Protein AF-A0A2E8E091-F1 (afdb_monomer_lite)

Secondary structure (DSSP, 8-state):
----SSSSHHHHHHHHHHHHHHHHHHHTTT-HHHHHHHTTS-HHHHHHHHHHHT--SGGG------

Radius of gyration: 15.16 Å; chains: 1; bounding box: 20×33×55 Å

Structure (mmCIF, N/CA/C/O backbone):
data_AF-A0A2E8E091-F1
#
_entry.id   AF-A0A2E8E091-F1
#
loop_
_atom_site.group_PDB
_atom_site.id
_atom_site.type_symbol
_atom_site.label_atom_id
_atom_site.label_alt_id
_atom_site.label_comp_id
_atom_site.label_asym_id
_atom_site.label_entity_id
_atom_site.label_seq_id
_atom_site.pdbx_PDB_ins_code
_atom_site.Cartn_x
_atom_site.Cartn_y
_atom_site.Cartn_z
_atom_site.occupancy
_atom_site.B_iso_or_equiv
_atom_site.auth_seq_id
_atom_site.auth_comp_id
_atom_site.auth_asym_id
_atom_site.auth_atom_id
_atom_site.pdbx_PDB_model_num
ATOM 1 N N . GLY A 1 1 ? -7.617 12.533 38.607 1.00 42.66 1 GLY A N 1
ATOM 2 C CA . GLY A 1 1 ? -6.717 12.052 37.545 1.00 42.66 1 GLY A CA 1
ATOM 3 C C . GLY A 1 1 ? -7.426 12.215 36.226 1.00 42.66 1 GLY A C 1
ATOM 4 O O . GLY A 1 1 ? -8.459 11.594 36.040 1.00 42.66 1 GLY A O 1
ATOM 5 N N . GLN A 1 2 ? -6.956 13.122 35.376 1.00 47.81 2 GLN A N 1
ATOM 6 C CA . GLN A 1 2 ? -7.564 13.413 34.077 1.00 47.81 2 GLN A CA 1
ATOM 7 C C . GLN A 1 2 ? -6.571 12.951 33.012 1.00 47.81 2 GLN A C 1
ATOM 9 O O . GLN A 1 2 ? -5.480 13.503 32.909 1.00 47.81 2 GLN A O 1
ATOM 14 N N . GLY A 1 3 ? -6.911 11.888 32.286 1.00 51.59 3 GLY A N 1
ATOM 15 C CA . GLY A 1 3 ? -6.021 11.291 31.295 1.00 51.59 3 GLY A CA 1
ATOM 16 C C . GLY A 1 3 ? -6.614 10.034 30.674 1.00 51.59 3 GLY A C 1
ATOM 17 O O . GLY A 1 3 ? -6.034 8.967 30.814 1.00 51.59 3 GLY A O 1
ATOM 18 N N . HIS A 1 4 ? -7.784 10.123 30.029 1.00 58.00 4 HIS A N 1
ATOM 19 C CA . HIS A 1 4 ? -8.356 8.958 29.339 1.00 58.00 4 HIS A CA 1
ATOM 20 C C . HIS A 1 4 ? -9.251 9.341 28.150 1.00 58.00 4 HIS A C 1
ATOM 22 O O . HIS A 1 4 ? -10.439 9.076 28.147 1.00 58.00 4 HIS A O 1
ATOM 28 N N . PHE A 1 5 ? -8.686 10.013 27.139 1.00 51.72 5 PHE A N 1
ATOM 29 C CA . PHE A 1 5 ? -9.396 10.307 25.873 1.00 51.72 5 PHE A CA 1
ATOM 30 C C . PHE A 1 5 ? -8.513 10.196 24.616 1.00 51.72 5 PHE A C 1
ATOM 32 O O . PHE A 1 5 ? -8.852 10.725 23.561 1.00 51.72 5 PHE A O 1
ATOM 39 N N . GLN A 1 6 ? -7.364 9.518 24.702 1.00 55.47 6 GLN A N 1
ATOM 40 C CA . GLN A 1 6 ? -6.462 9.338 23.552 1.00 55.47 6 GLN A CA 1
ATOM 41 C C . GLN A 1 6 ? -6.357 7.882 23.066 1.00 55.47 6 GLN A C 1
ATOM 43 O O . GLN A 1 6 ? -5.680 7.632 22.074 1.00 55.47 6 GLN A O 1
ATOM 48 N N . GLN A 1 7 ? -7.034 6.919 23.707 1.00 49.97 7 GLN A N 1
ATOM 49 C CA . GLN A 1 7 ? -6.844 5.493 23.400 1.00 49.97 7 GLN A CA 1
ATOM 50 C C . GLN A 1 7 ? -7.743 4.942 22.275 1.00 49.97 7 GLN A C 1
ATOM 52 O O . GLN A 1 7 ? -7.372 3.945 21.665 1.00 49.97 7 GLN A O 1
ATOM 57 N N . ASP A 1 8 ? -8.840 5.614 21.903 1.00 50.75 8 ASP A N 1
ATOM 58 C CA . ASP A 1 8 ? -9.792 5.074 20.908 1.00 50.75 8 ASP A CA 1
ATOM 59 C C . ASP A 1 8 ? -9.561 5.524 19.456 1.00 50.75 8 ASP A C 1
ATOM 61 O O . ASP A 1 8 ? -10.082 4.917 18.520 1.00 50.75 8 ASP A O 1
ATOM 65 N N . LYS A 1 9 ? -8.753 6.565 19.216 1.00 51.03 9 LYS A N 1
ATOM 66 C CA . LYS A 1 9 ? -8.535 7.074 17.845 1.00 51.03 9 LYS A CA 1
ATOM 67 C C . LYS A 1 9 ? -7.535 6.247 17.034 1.00 51.03 9 LYS A C 1
ATOM 69 O O . LYS A 1 9 ? -7.589 6.255 15.807 1.00 51.03 9 LYS A O 1
ATOM 74 N N . HIS A 1 10 ? -6.642 5.519 17.700 1.00 53.00 10 HIS A N 1
ATOM 75 C CA . HIS A 1 10 ? -5.557 4.798 17.033 1.00 53.00 10 HIS A CA 1
ATOM 76 C C . HIS A 1 10 ? -6.041 3.518 16.329 1.00 53.00 10 HIS A C 1
ATOM 78 O O . HIS A 1 10 ? -5.548 3.158 15.262 1.00 53.00 10 HIS A O 1
ATOM 84 N N . THR A 1 11 ? -7.066 2.864 16.880 1.00 58.66 11 THR A N 1
ATOM 85 C CA . THR A 1 11 ? -7.610 1.606 16.345 1.00 58.66 11 THR A CA 1
ATOM 86 C C . THR A 1 11 ? -8.319 1.801 15.006 1.00 58.66 11 THR A C 1
ATOM 88 O O .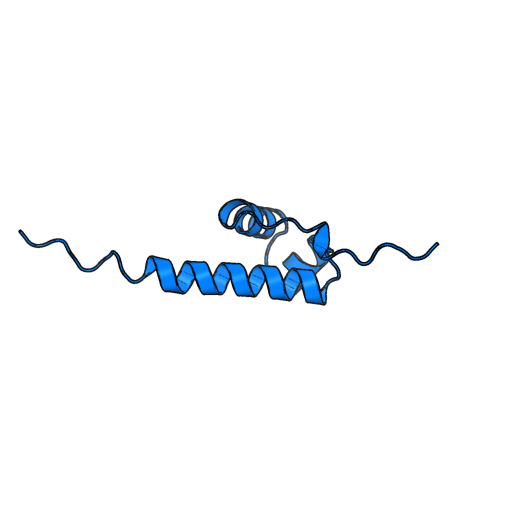 THR A 1 11 ? -8.199 0.967 14.108 1.00 58.66 11 THR A O 1
ATOM 91 N N . VAL A 1 12 ? -9.040 2.914 14.852 1.00 63.00 12 VAL A N 1
ATOM 92 C CA . VAL A 1 12 ? -9.805 3.200 13.633 1.00 63.00 12 VAL A CA 1
ATOM 93 C C . VAL A 1 12 ? -8.860 3.504 12.469 1.00 63.00 12 VAL A C 1
ATOM 95 O O . VAL A 1 12 ? -8.991 2.895 11.411 1.00 63.00 12 VAL A O 1
ATOM 98 N N . ILE A 1 13 ? -7.860 4.365 12.686 1.00 70.25 13 ILE A N 1
ATOM 99 C CA . ILE A 1 13 ? -6.874 4.742 11.660 1.00 70.25 13 ILE A CA 1
ATOM 100 C C . ILE A 1 13 ? -6.062 3.520 11.212 1.00 70.25 13 ILE A C 1
ATOM 102 O O . ILE A 1 13 ? -5.975 3.258 10.015 1.00 70.25 13 ILE A O 1
ATOM 106 N N . SER A 1 14 ? -5.588 2.700 12.158 1.00 75.12 14 SER A N 1
ATOM 107 C CA . SER A 1 14 ? -4.776 1.521 11.833 1.00 75.12 14 SER A CA 1
ATOM 108 C C . SER A 1 14 ? -5.515 0.503 10.955 1.00 75.12 14 SER A C 1
ATOM 110 O O . SER A 1 14 ? -4.921 -0.139 10.085 1.00 75.12 14 SER A O 1
ATOM 112 N N . ARG A 1 15 ? -6.836 0.363 11.145 1.00 80.81 15 ARG A N 1
ATOM 113 C CA . ARG A 1 15 ? -7.659 -0.524 10.316 1.00 80.81 15 ARG A CA 1
ATOM 114 C C . ARG A 1 15 ? -7.823 0.017 8.895 1.00 80.81 15 ARG A C 1
ATOM 116 O O . ARG A 1 15 ? -7.750 -0.773 7.958 1.00 80.81 15 ARG A O 1
ATOM 123 N N . PHE A 1 16 ? -8.010 1.328 8.740 1.00 85.62 16 PHE A N 1
ATOM 124 C CA . PHE A 1 16 ? -8.102 1.967 7.425 1.00 85.62 16 PHE A CA 1
ATOM 125 C C . PHE A 1 16 ? -6.791 1.872 6.648 1.00 85.62 16 PHE A C 1
ATOM 127 O O . PHE A 1 16 ? -6.815 1.526 5.472 1.00 85.62 16 PHE A O 1
ATOM 134 N N . GLU A 1 17 ? -5.651 2.113 7.296 1.00 89.25 17 GLU A N 1
ATOM 135 C CA . GLU A 1 17 ? -4.338 1.995 6.653 1.00 89.25 17 GLU A CA 1
ATOM 136 C C . GLU A 1 17 ? -4.081 0.567 6.153 1.00 89.25 17 GLU A C 1
ATOM 138 O O . GLU A 1 17 ? -3.646 0.370 5.017 1.00 89.25 17 GLU A O 1
ATOM 143 N N . ARG A 1 18 ? -4.413 -0.444 6.968 1.00 90.81 18 ARG A N 1
ATOM 144 C CA . ARG A 1 18 ? -4.278 -1.853 6.578 1.00 90.81 18 ARG A CA 1
ATOM 145 C C . ARG A 1 18 ? -5.176 -2.221 5.397 1.00 90.81 18 ARG A C 1
ATOM 147 O O . ARG A 1 18 ? -4.703 -2.881 4.476 1.00 90.81 18 ARG A O 1
ATOM 154 N N . ASP A 1 19 ? -6.448 -1.827 5.436 1.00 92.06 19 ASP A N 1
ATOM 155 C CA . ASP A 1 19 ? -7.408 -2.097 4.355 1.00 92.06 19 ASP A CA 1
ATOM 156 C C . ASP A 1 19 ? -6.986 -1.408 3.052 1.00 92.06 19 ASP A C 1
ATOM 158 O O . ASP A 1 19 ? -7.007 -2.007 1.978 1.00 92.06 19 ASP A O 1
ATOM 162 N N . TYR A 1 20 ? -6.489 -0.177 3.168 1.00 91.69 20 TYR A N 1
ATOM 163 C CA . TYR A 1 20 ? -5.967 0.578 2.043 1.00 91.69 20 TYR A CA 1
ATOM 164 C C . TYR A 1 20 ? -4.772 -0.122 1.389 1.00 91.69 20 TYR A C 1
ATOM 166 O O . TYR A 1 20 ? -4.788 -0.361 0.184 1.00 91.69 20 TYR A O 1
ATOM 174 N N . VAL A 1 21 ? -3.755 -0.510 2.165 1.00 93.25 21 VAL A N 1
ATOM 175 C CA . VAL A 1 21 ? -2.583 -1.221 1.629 1.00 93.25 21 VAL A CA 1
ATOM 176 C C . VAL A 1 21 ? -2.979 -2.560 0.994 1.00 93.25 21 VAL A C 1
ATOM 178 O O . VAL A 1 21 ? -2.490 -2.872 -0.091 1.00 93.25 21 VAL A O 1
ATOM 181 N N . ASP A 1 22 ? -3.885 -3.325 1.616 1.00 94.38 22 ASP A N 1
ATOM 182 C CA . ASP A 1 22 ? -4.401 -4.589 1.061 1.00 94.38 22 ASP A CA 1
ATOM 183 C C . ASP A 1 22 ? -5.094 -4.372 -0.291 1.00 94.38 22 ASP A C 1
ATOM 185 O O . ASP A 1 22 ? -4.769 -5.052 -1.267 1.00 94.38 22 ASP A O 1
ATOM 189 N N . ARG A 1 23 ? -5.982 -3.375 -0.384 1.00 94.75 23 ARG A N 1
ATOM 190 C CA . ARG A 1 23 ? -6.674 -3.032 -1.630 1.00 94.75 23 ARG A CA 1
ATOM 191 C C . ARG A 1 23 ? -5.695 -2.660 -2.737 1.00 94.75 23 ARG A C 1
ATOM 193 O O . ARG A 1 23 ? -5.843 -3.148 -3.854 1.00 94.75 23 ARG A O 1
ATOM 200 N N . MET A 1 24 ? -4.698 -1.832 -2.432 1.00 95.75 24 MET A N 1
ATOM 201 C CA . MET A 1 24 ? -3.719 -1.394 -3.428 1.00 95.75 24 MET A CA 1
ATOM 202 C C . MET A 1 24 ? -2.855 -2.551 -3.916 1.00 95.75 24 MET A C 1
ATOM 204 O O . MET A 1 24 ? -2.618 -2.660 -5.111 1.00 95.75 24 MET A O 1
ATOM 208 N N . LEU A 1 25 ? -2.427 -3.450 -3.025 1.00 95.31 25 LEU A N 1
ATOM 209 C CA . LEU A 1 25 ? -1.657 -4.627 -3.425 1.00 95.31 25 LEU A CA 1
ATOM 210 C C . LEU A 1 25 ? -2.486 -5.609 -4.260 1.00 95.31 25 LEU A C 1
ATOM 212 O O . LEU A 1 25 ? -1.939 -6.201 -5.182 1.00 95.31 25 LEU A O 1
ATOM 216 N N . ARG A 1 26 ? -3.788 -5.772 -3.985 1.00 94.31 26 ARG A N 1
ATOM 217 C CA . ARG A 1 26 ? -4.685 -6.590 -4.826 1.00 94.31 26 ARG A CA 1
ATOM 218 C C . ARG A 1 26 ? -4.854 -6.002 -6.219 1.00 94.31 26 ARG A C 1
ATOM 220 O O . ARG A 1 26 ? -4.735 -6.721 -7.202 1.00 94.31 26 ARG A O 1
ATOM 227 N N . ASP A 1 27 ? -5.119 -4.704 -6.288 1.00 94.81 27 ASP A N 1
ATOM 228 C CA . ASP A 1 27 ? -5.401 -3.979 -7.530 1.00 94.81 27 ASP A CA 1
ATOM 229 C C . ASP A 1 27 ? -4.172 -3.858 -8.449 1.00 94.81 27 ASP A C 1
ATOM 231 O O . ASP A 1 27 ? -4.301 -3.644 -9.655 1.00 94.81 27 ASP A O 1
ATOM 235 N N . THR A 1 28 ? -2.972 -4.005 -7.881 1.00 95.00 28 THR A N 1
ATOM 236 C CA . THR A 1 28 ? -1.703 -3.984 -8.618 1.00 95.00 28 THR A CA 1
ATOM 237 C C . THR A 1 28 ? -0.991 -5.328 -8.646 1.00 95.00 28 THR A C 1
ATOM 239 O O . THR A 1 28 ? 0.190 -5.372 -8.998 1.00 95.00 28 THR A O 1
ATOM 242 N N . GLU A 1 29 ? -1.667 -6.412 -8.260 1.00 94.62 29 GLU A N 1
ATOM 243 C CA . GLU A 1 29 ? -1.120 -7.771 -8.333 1.00 94.62 29 GLU A CA 1
ATOM 244 C C . GLU A 1 29 ? 0.235 -7.892 -7.602 1.00 94.62 29 GLU A C 1
ATOM 246 O O . GLU A 1 29 ? 1.216 -8.453 -8.090 1.00 94.62 29 GLU A O 1
ATOM 251 N N . GLY A 1 30 ? 0.336 -7.270 -6.425 1.00 93.56 30 GLY A N 1
ATOM 252 C CA . GLY A 1 30 ? 1.543 -7.253 -5.602 1.00 93.56 30 GLY A CA 1
ATOM 253 C C . GLY A 1 30 ? 2.680 -6.376 -6.143 1.00 93.56 30 GLY A C 1
ATOM 254 O O . GLY A 1 30 ? 3.799 -6.419 -5.610 1.00 93.56 30 GLY A O 1
ATOM 255 N N . ASN A 1 31 ? 2.434 -5.554 -7.169 1.00 95.00 31 ASN A N 1
ATOM 256 C CA . ASN A 1 31 ? 3.387 -4.553 -7.634 1.00 95.00 31 ASN A CA 1
ATOM 257 C C . ASN A 1 31 ? 3.394 -3.347 -6.687 1.00 95.00 31 ASN A C 1
ATOM 259 O O . ASN A 1 31 ? 2.595 -2.417 -6.802 1.00 95.00 31 ASN A O 1
ATOM 263 N N . VAL A 1 32 ? 4.351 -3.350 -5.759 1.00 94.38 32 VAL A N 1
ATOM 264 C CA . VAL A 1 32 ? 4.519 -2.298 -4.743 1.00 94.38 32 VAL A CA 1
ATOM 265 C C . VAL A 1 32 ? 4.837 -0.930 -5.359 1.00 94.38 32 VAL A C 1
ATOM 267 O O . VAL A 1 32 ? 4.453 0.099 -4.810 1.00 94.38 32 VAL A O 1
ATOM 270 N N . ALA A 1 33 ? 5.539 -0.891 -6.497 1.00 94.88 33 ALA A N 1
ATOM 271 C CA . ALA A 1 33 ? 5.864 0.372 -7.157 1.00 94.88 33 ALA A CA 1
ATOM 272 C C . ALA A 1 33 ? 4.611 1.039 -7.734 1.00 94.88 33 ALA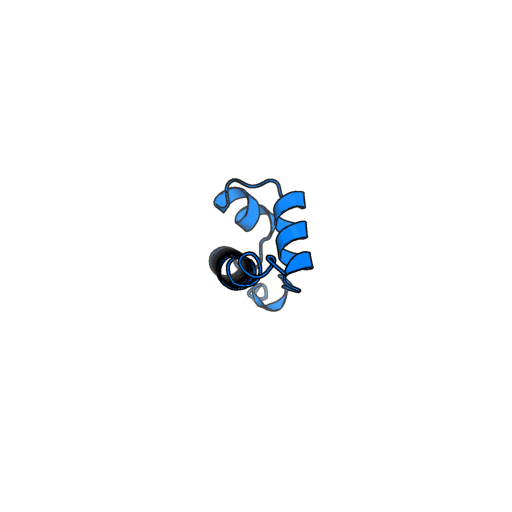 A C 1
ATOM 274 O O . ALA A 1 33 ? 4.417 2.240 -7.553 1.00 94.88 33 ALA A O 1
ATOM 275 N N . GLU A 1 34 ? 3.759 0.244 -8.378 1.00 95.94 34 GLU A N 1
ATOM 276 C CA . GLU A 1 34 ? 2.478 0.707 -8.906 1.00 95.94 34 GLU A CA 1
ATOM 277 C C . GLU A 1 34 ? 1.484 1.019 -7.781 1.00 95.94 34 GLU A C 1
ATOM 279 O O . GLU A 1 34 ? 0.812 2.046 -7.832 1.00 95.94 34 GLU A O 1
ATOM 284 N N . ALA A 1 35 ? 1.454 0.213 -6.713 1.00 96.19 35 ALA A N 1
ATOM 285 C CA . ALA A 1 35 ? 0.607 0.462 -5.545 1.00 96.19 35 ALA A CA 1
ATOM 286 C C . ALA A 1 35 ? 0.932 1.814 -4.897 1.00 96.19 35 ALA A C 1
ATOM 288 O O . ALA A 1 35 ? 0.030 2.600 -4.620 1.00 96.19 35 ALA A O 1
ATOM 289 N N . ALA A 1 36 ? 2.220 2.125 -4.719 1.00 95.62 36 ALA A N 1
ATOM 290 C CA . ALA A 1 36 ? 2.661 3.412 -4.188 1.00 95.62 36 ALA A CA 1
ATOM 291 C C . ALA A 1 36 ? 2.274 4.580 -5.112 1.00 95.62 36 ALA A C 1
ATOM 293 O O . ALA A 1 36 ? 1.740 5.584 -4.643 1.00 95.62 36 ALA A O 1
ATOM 294 N N . ARG A 1 37 ? 2.458 4.426 -6.433 1.00 95.88 37 ARG A N 1
ATOM 295 C CA . ARG A 1 37 ? 2.055 5.438 -7.424 1.00 95.88 37 ARG A CA 1
ATOM 296 C C . ARG A 1 37 ? 0.555 5.707 -7.401 1.00 95.88 37 ARG A C 1
ATOM 298 O O . ARG A 1 37 ? 0.163 6.865 -7.301 1.00 95.88 37 ARG A O 1
ATOM 305 N N . ARG A 1 38 ? -0.278 4.660 -7.440 1.00 95.12 38 ARG A N 1
ATOM 306 C CA . ARG A 1 38 ? -1.741 4.795 -7.329 1.00 95.12 38 ARG A CA 1
ATOM 307 C C . ARG A 1 38 ? -2.152 5.378 -5.980 1.00 95.12 38 ARG A C 1
ATOM 309 O O . ARG A 1 38 ? -3.170 6.055 -5.897 1.00 95.12 38 ARG A O 1
ATOM 316 N N . ALA A 1 39 ? -1.350 5.148 -4.940 1.00 91.06 39 ALA A N 1
ATOM 317 C CA . ALA A 1 39 ? -1.576 5.723 -3.624 1.00 91.06 39 ALA A CA 1
ATOM 318 C C . ALA A 1 39 ? -1.185 7.202 -3.512 1.00 91.06 39 ALA A C 1
ATOM 320 O O . ALA A 1 39 ? -1.427 7.817 -2.476 1.00 91.06 39 ALA A O 1
ATOM 321 N N . GLY A 1 40 ? -0.564 7.779 -4.547 1.00 94.69 40 GLY A N 1
ATOM 322 C CA . GLY A 1 40 ? 0.006 9.124 -4.484 1.00 94.69 40 GLY A CA 1
ATOM 323 C C . GLY A 1 40 ? 1.171 9.222 -3.496 1.00 94.69 40 GLY A C 1
ATOM 324 O O . GLY A 1 40 ? 1.444 10.299 -2.972 1.00 94.69 40 GLY A O 1
ATOM 325 N N . MET A 1 41 ? 1.834 8.098 -3.205 1.00 93.69 41 MET A N 1
ATOM 326 C CA . MET A 1 41 ? 2.899 7.998 -2.213 1.00 93.69 41 MET A CA 1
ATOM 327 C C . MET A 1 41 ? 4.221 7.574 -2.843 1.00 93.69 41 MET A C 1
ATOM 329 O O . MET A 1 41 ? 4.295 6.826 -3.817 1.00 93.69 41 MET A O 1
ATOM 333 N N . GLU A 1 42 ? 5.300 7.987 -2.193 1.00 95.31 42 GLU A N 1
ATOM 334 C CA . GLU A 1 42 ? 6.636 7.475 -2.460 1.00 95.31 42 GLU A CA 1
ATOM 335 C C . GLU A 1 42 ? 6.718 5.982 -2.090 1.00 95.31 42 GLU A C 1
ATOM 337 O O . GLU A 1 42 ? 6.252 5.551 -1.029 1.00 95.31 42 GLU A O 1
ATOM 342 N N . ARG A 1 43 ? 7.392 5.181 -2.922 1.00 93.31 43 ARG A N 1
ATOM 343 C CA . ARG A 1 43 ? 7.648 3.748 -2.661 1.00 93.31 43 ARG A CA 1
ATOM 344 C C . ARG A 1 43 ? 8.183 3.454 -1.245 1.00 93.31 43 ARG A C 1
ATOM 346 O O . ARG A 1 43 ? 7.653 2.542 -0.608 1.00 93.31 43 ARG A O 1
ATOM 353 N N . PRO A 1 44 ? 9.190 4.177 -0.704 1.00 95.62 44 PRO A N 1
ATOM 354 C CA . PRO A 1 44 ? 9.668 3.935 0.661 1.00 95.62 44 PRO A CA 1
ATOM 355 C C . PRO A 1 44 ? 8.624 4.241 1.748 1.00 95.62 44 PRO A C 1
ATOM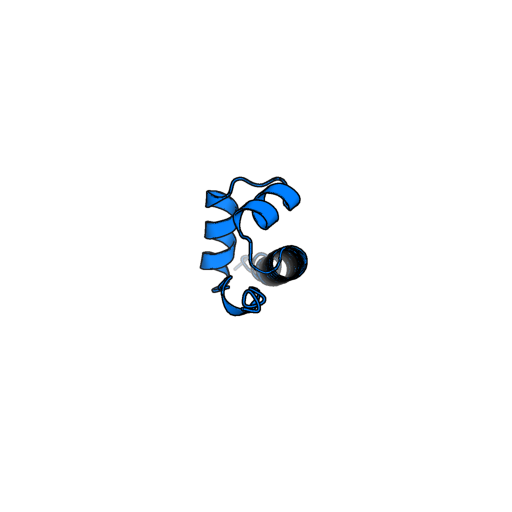 357 O O . PRO A 1 44 ? 8.620 3.572 2.783 1.00 95.62 44 PRO A O 1
ATOM 360 N N . ALA A 1 45 ? 7.723 5.205 1.527 1.00 93.62 45 ALA A N 1
ATOM 361 C CA . ALA A 1 45 ? 6.630 5.491 2.457 1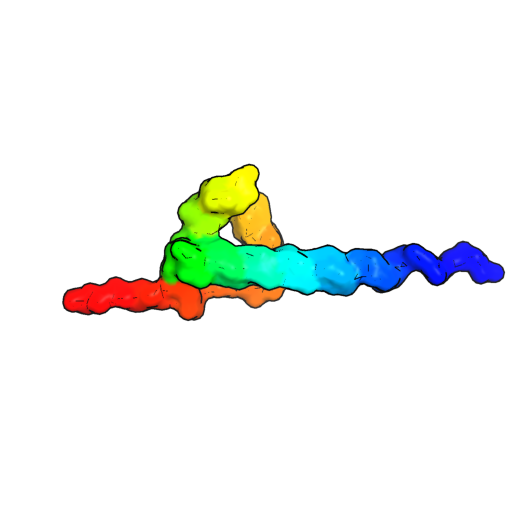.00 93.62 45 ALA A CA 1
ATOM 362 C C . ALA A 1 45 ? 5.608 4.345 2.468 1.00 93.62 45 ALA A C 1
ATOM 364 O O . ALA A 1 45 ? 5.235 3.858 3.535 1.00 93.62 45 ALA A O 1
ATOM 365 N N . PHE A 1 46 ? 5.254 3.831 1.288 1.00 94.88 46 PHE A N 1
ATOM 366 C CA . PHE A 1 46 ? 4.371 2.672 1.162 1.00 94.88 46 PHE A CA 1
ATOM 367 C C . PHE A 1 46 ? 4.968 1.415 1.822 1.00 94.88 46 PHE A C 1
ATOM 369 O O . PHE A 1 46 ? 4.289 0.708 2.564 1.00 94.88 46 PHE A O 1
ATOM 376 N N . HIS A 1 47 ? 6.276 1.179 1.661 1.00 94.12 47 HIS A N 1
ATOM 377 C CA . HIS A 1 47 ? 6.975 0.095 2.361 1.00 94.12 47 HIS A CA 1
ATOM 378 C C . HIS A 1 47 ? 6.951 0.242 3.891 1.00 94.12 47 HIS A C 1
ATOM 380 O O . HIS A 1 47 ? 6.863 -0.763 4.601 1.00 94.12 47 HIS A O 1
ATOM 386 N N . ARG A 1 48 ? 7.017 1.470 4.425 1.00 94.25 48 ARG A N 1
ATOM 387 C CA . ARG A 1 48 ? 6.868 1.709 5.870 1.00 94.25 48 ARG A CA 1
ATOM 388 C C . ARG A 1 48 ? 5.473 1.336 6.365 1.00 94.25 48 ARG A C 1
ATOM 390 O O . ARG A 1 48 ? 5.392 0.686 7.403 1.00 94.25 48 ARG A O 1
ATOM 397 N N . LEU A 1 49 ? 4.419 1.677 5.619 1.00 92.00 49 LEU A N 1
ATOM 398 C CA . LEU A 1 49 ? 3.046 1.265 5.940 1.00 92.00 49 LEU A CA 1
ATOM 399 C C . LEU A 1 49 ? 2.922 -0.261 5.952 1.00 92.00 49 LEU A C 1
ATOM 401 O O . LEU A 1 49 ? 2.500 -0.840 6.951 1.00 92.00 49 LEU A O 1
ATOM 405 N N . MET A 1 50 ? 3.393 -0.931 4.897 1.00 93.88 50 MET A N 1
ATOM 406 C CA . MET A 1 50 ? 3.409 -2.397 4.835 1.00 93.88 50 MET A CA 1
ATOM 407 C C . MET A 1 50 ? 4.106 -3.015 6.054 1.00 93.88 50 MET A C 1
ATOM 409 O O . MET A 1 50 ? 3.550 -3.898 6.704 1.00 93.88 50 MET A O 1
ATOM 413 N N . ARG A 1 51 ? 5.296 -2.517 6.419 1.00 93.62 51 ARG A N 1
ATOM 414 C CA . ARG A 1 51 ? 6.049 -3.014 7.581 1.00 93.62 51 ARG A CA 1
ATOM 415 C C . ARG A 1 51 ? 5.330 -2.733 8.903 1.00 93.62 51 ARG A C 1
ATOM 417 O O . ARG A 1 51 ? 5.330 -3.598 9.776 1.00 93.62 51 ARG A O 1
ATOM 424 N N . GLY A 1 52 ? 4.714 -1.559 9.042 1.00 91.06 52 GLY A N 1
ATOM 425 C CA . GLY A 1 52 ? 3.927 -1.173 10.216 1.00 91.06 52 GLY A CA 1
ATOM 426 C C . GLY A 1 52 ? 2.732 -2.098 10.455 1.00 91.06 52 GLY A C 1
ATOM 427 O O . GLY A 1 52 ? 2.467 -2.473 11.595 1.00 91.06 52 GLY A O 1
ATOM 428 N N . HIS A 1 53 ? 2.081 -2.552 9.379 1.00 90.88 53 HIS A N 1
ATOM 429 C CA . HIS A 1 53 ? 0.933 -3.466 9.438 1.00 90.88 53 HIS A CA 1
ATOM 430 C C . HIS A 1 53 ? 1.280 -4.945 9.198 1.00 90.88 53 HIS A C 1
ATOM 432 O O . HIS A 1 53 ? 0.372 -5.777 9.170 1.00 90.88 53 HIS A O 1
ATOM 438 N N . ARG A 1 54 ? 2.571 -5.285 9.048 1.00 92.44 54 ARG A N 1
ATOM 439 C CA . ARG A 1 54 ? 3.072 -6.643 8.744 1.00 92.44 54 ARG A CA 1
ATOM 440 C C . ARG A 1 54 ? 2.411 -7.262 7.502 1.00 92.44 54 ARG A C 1
ATOM 442 O O . ARG A 1 54 ? 1.976 -8.410 7.530 1.00 92.44 54 ARG A O 1
ATOM 449 N N . ILE A 1 55 ? 2.304 -6.479 6.433 1.00 93.75 55 ILE A N 1
ATOM 450 C CA . ILE A 1 55 ? 1.746 -6.902 5.145 1.00 93.75 55 ILE A CA 1
ATOM 451 C C . ILE A 1 55 ? 2.894 -7.221 4.191 1.00 93.75 55 ILE A C 1
ATOM 453 O O . ILE A 1 55 ? 3.804 -6.410 4.021 1.00 93.75 55 ILE A O 1
ATOM 457 N N . ASP A 1 56 ? 2.815 -8.376 3.539 1.00 93.88 56 ASP A N 1
ATOM 458 C CA . ASP A 1 56 ? 3.750 -8.807 2.504 1.00 93.88 56 ASP A CA 1
ATOM 459 C C . ASP A 1 56 ? 3.104 -8.698 1.124 1.00 93.88 56 ASP A C 1
ATOM 461 O O . ASP A 1 56 ? 1.924 -8.987 0.974 1.00 93.88 56 ASP A O 1
ATOM 465 N N . ALA A 1 57 ? 3.861 -8.302 0.099 1.00 93.25 57 ALA A N 1
ATOM 466 C CA . ALA A 1 57 ? 3.317 -8.187 -1.259 1.00 93.25 57 ALA A CA 1
ATOM 467 C C . ALA A 1 57 ? 3.222 -9.539 -1.982 1.00 93.25 57 ALA A C 1
ATOM 469 O O . ALA A 1 57 ? 2.472 -9.662 -2.946 1.00 93.25 57 ALA A O 1
ATOM 470 N N . ALA A 1 58 ? 3.988 -10.542 -1.542 1.00 91.62 58 ALA A N 1
ATOM 471 C CA . ALA A 1 58 ? 4.095 -11.835 -2.215 1.00 91.62 58 ALA A CA 1
ATOM 472 C C . ALA A 1 58 ? 2.747 -12.558 -2.425 1.00 91.62 58 ALA A C 1
ATOM 474 O O . ALA A 1 58 ? 2.522 -13.004 -3.545 1.00 91.62 58 ALA A O 1
ATOM 475 N N . PRO A 1 59 ? 1.820 -12.614 -1.446 1.00 91.56 59 PRO A N 1
ATOM 476 C CA . PRO A 1 59 ? 0.527 -13.283 -1.622 1.00 91.56 59 PRO A CA 1
ATOM 477 C C . PRO A 1 59 ? -0.387 -12.630 -2.666 1.00 91.56 59 PRO A C 1
ATOM 479 O O . PRO A 1 59 ? -1.346 -13.249 -3.110 1.00 91.56 59 PRO A O 1
ATOM 482 N N . TYR A 1 60 ? -0.122 -11.373 -3.023 1.00 92.56 60 TYR A N 1
ATOM 483 C CA . TYR A 1 60 ? -0.919 -10.617 -3.989 1.00 92.56 60 TYR A CA 1
ATOM 484 C C . TYR A 1 60 ? -0.385 -10.745 -5.412 1.00 92.56 60 TYR A C 1
ATOM 486 O O . TYR A 1 60 ? -1.061 -10.349 -6.356 1.00 92.56 60 TYR A O 1
ATOM 494 N N . ARG A 1 61 ? 0.832 -11.276 -5.570 1.00 89.62 61 ARG A N 1
ATOM 495 C CA . ARG A 1 61 ? 1.408 -11.525 -6.884 1.00 89.62 61 ARG A CA 1
ATOM 496 C C . ARG A 1 61 ? 0.689 -12.710 -7.497 1.00 89.62 61 ARG A C 1
ATOM 498 O O . ARG A 1 61 ? 0.830 -13.829 -7.014 1.00 89.62 61 ARG A O 1
ATOM 505 N N . VAL A 1 62 ? -0.055 -12.469 -8.572 1.00 82.00 62 VAL A N 1
ATOM 506 C CA . VAL A 1 62 ? -0.389 -13.553 -9.493 1.00 82.00 62 VAL A CA 1
ATOM 507 C C . VAL A 1 62 ? 0.924 -14.066 -10.056 1.00 82.00 62 VAL A C 1
ATOM 509 O O . VAL A 1 62 ? 1.710 -13.311 -10.632 1.00 82.00 62 VAL A O 1
ATOM 512 N N . GLU A 1 63 ? 1.202 -15.341 -9.807 1.00 73.81 63 GLU A N 1
ATOM 513 C CA . GLU A 1 63 ? 2.360 -15.994 -10.393 1.00 73.81 63 GLU A CA 1
ATOM 514 C C . GLU A 1 63 ? 2.321 -15.764 -11.909 1.00 73.81 63 GLU A C 1
ATOM 516 O O . GLU A 1 63 ? 1.259 -1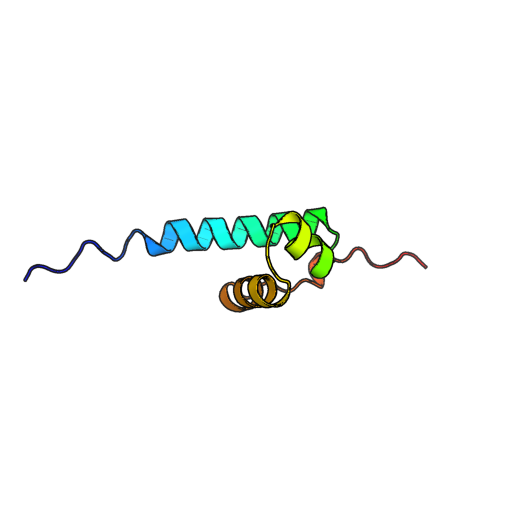5.945 -12.520 1.00 73.81 63 GLU A O 1
ATOM 521 N N . PRO A 1 64 ? 3.433 -15.336 -12.534 1.00 61.16 64 PRO A N 1
ATOM 522 C CA . PRO A 1 64 ? 3.484 -15.292 -13.981 1.00 61.16 64 PRO A CA 1
ATOM 523 C C . PRO A 1 64 ? 3.250 -16.721 -14.466 1.00 61.16 64 PRO A C 1
ATOM 525 O O . PRO A 1 64 ? 4.048 -17.619 -14.198 1.00 61.16 64 PRO A O 1
ATOM 528 N N . ARG A 1 65 ? 2.104 -16.942 -15.116 1.00 57.19 65 ARG A N 1
ATOM 529 C CA . ARG A 1 65 ? 1.825 -18.205 -15.792 1.00 57.19 65 ARG A CA 1
ATOM 530 C C . ARG A 1 65 ? 2.967 -18.440 -16.797 1.00 57.19 65 ARG A C 1
ATOM 532 O O . ARG A 1 65 ? 3.287 -17.488 -17.511 1.00 57.19 65 ARG A O 1
ATOM 539 N N . PRO A 1 66 ? 3.593 -19.631 -16.803 1.00 66.81 66 PRO A N 1
ATOM 540 C CA . PRO A 1 66 ? 4.696 -19.940 -17.710 1.00 66.81 66 PRO A CA 1
ATOM 541 C C . PRO A 1 66 ? 4.294 -19.812 -19.181 1.00 66.81 66 PRO A C 1
ATOM 543 O O . PRO A 1 66 ? 3.089 -19.988 -19.488 1.00 66.81 66 PRO A O 1
#

pLDDT: mean 83.33, std 16.6,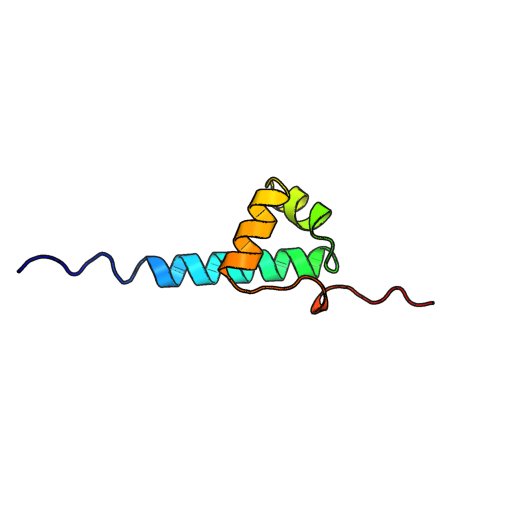 range [42.66, 96.19]

Sequence (66 aa):
GQGHFQQDKHTVISRFERDYVDRMLRDTEGNVAEAARRAGMERPAFHRLMRGHRIDAAPYRVEPRP

Foldseek 3Di:
DDDPDPPPPVVVVLVVLVVLLVVLLLVVQLPLCSSQVVVVHDSVVSVVSCVVNVHHSVVSHDDPDD